Protein AF-A0A7J9Q982-F1 (afdb_monomer_lite)

Radius of gyration: 22.84 Å; chains: 1; bounding box: 54×13×52 Å

Structure (mmCIF, N/CA/C/O backbone):
data_AF-A0A7J9Q982-F1
#
_entry.id   AF-A0A7J9Q982-F1
#
loop_
_atom_site.group_PDB
_atom_site.id
_atom_site.type_symbol
_atom_site.label_atom_id
_atom_site.label_alt_id
_atom_site.label_comp_id
_atom_site.label_asym_id
_atom_site.label_entity_id
_atom_site.label_seq_id
_atom_site.pdbx_PDB_ins_code
_atom_site.Cartn_x
_atom_site.Cartn_y
_atom_site.Cartn_z
_atom_site.occupancy
_atom_site.B_iso_or_equiv
_atom_site.auth_seq_id
_atom_site.auth_comp_id
_atom_site.auth_asym_id
_atom_site.auth_atom_id
_atom_site.pdbx_PDB_model_num
ATOM 1 N N . MET A 1 1 ? -32.178 1.654 12.683 1.00 53.72 1 MET A N 1
ATOM 2 C CA . MET A 1 1 ? -30.911 0.893 12.821 1.00 53.72 1 MET A CA 1
ATOM 3 C C . MET A 1 1 ? -29.693 1.825 12.725 1.00 53.72 1 MET A C 1
ATOM 5 O O . MET A 1 1 ? -28.727 1.539 12.037 1.00 53.72 1 MET A O 1
ATOM 9 N N . THR A 1 2 ? -29.713 2.966 13.419 1.00 57.69 2 THR A N 1
ATOM 10 C CA . THR A 1 2 ? -28.644 3.977 13.371 1.00 57.69 2 THR A CA 1
ATOM 11 C C . THR A 1 2 ? -28.555 4.634 14.747 1.00 57.69 2 THR A C 1
ATOM 13 O O . THR A 1 2 ? -29.317 5.529 15.086 1.00 57.69 2 THR A O 1
ATOM 16 N N . CYS A 1 3 ? -27.663 4.130 15.602 1.00 65.25 3 CYS A N 1
ATOM 17 C CA . CYS A 1 3 ? -27.420 4.722 16.920 1.00 65.25 3 CYS A CA 1
ATOM 18 C C . CYS A 1 3 ? -26.665 6.063 16.713 1.00 65.25 3 CYS A C 1
ATOM 20 O O . CYS A 1 3 ? -25.573 6.070 16.147 1.00 65.25 3 CYS A O 1
ATOM 22 N N . ILE A 1 4 ? -27.288 7.183 17.110 1.00 65.88 4 ILE A N 1
ATOM 23 C CA . ILE A 1 4 ? -26.805 8.589 17.002 1.00 65.88 4 ILE A CA 1
ATOM 24 C C . ILE A 1 4 ? -26.008 9.055 18.235 1.00 65.88 4 ILE A C 1
ATOM 26 O O . ILE A 1 4 ? -25.658 10.221 18.376 1.00 65.88 4 ILE A O 1
ATOM 30 N N . HIS A 1 5 ? -25.741 8.142 19.161 1.00 73.25 5 HIS A N 1
ATOM 31 C CA . HIS A 1 5 ? -25.106 8.437 20.440 1.00 73.25 5 HIS A CA 1
ATOM 32 C C . HIS A 1 5 ? -23.579 8.535 20.330 1.00 73.25 5 HIS A C 1
ATOM 34 O O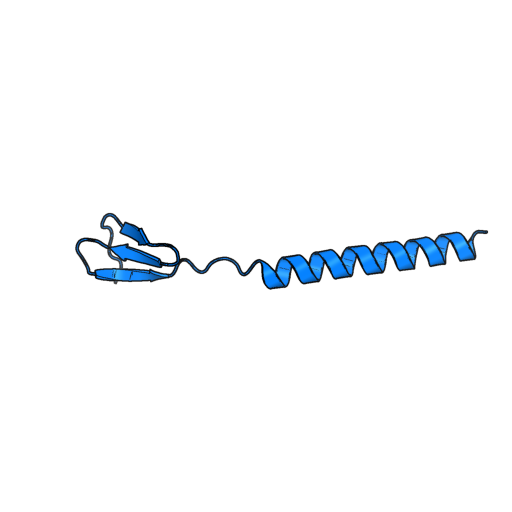 . HIS A 1 5 ? -22.975 8.034 19.386 1.00 73.25 5 HIS A O 1
ATOM 40 N N . THR A 1 6 ? -22.947 9.129 21.344 1.00 67.81 6 THR A N 1
ATOM 41 C CA . THR A 1 6 ? -21.489 9.267 21.440 1.00 67.81 6 THR A CA 1
ATOM 42 C C . THR A 1 6 ? -20.793 7.902 21.458 1.00 67.81 6 THR A C 1
ATOM 44 O O . THR A 1 6 ? -20.972 7.091 22.375 1.00 67.81 6 THR A O 1
ATOM 47 N N . PHE A 1 7 ? -19.971 7.658 20.440 1.00 69.69 7 PHE A N 1
ATOM 48 C CA . PHE A 1 7 ? -19.133 6.471 20.330 1.00 69.69 7 PHE A CA 1
ATOM 49 C C . PHE A 1 7 ? -17.789 6.705 21.026 1.00 69.69 7 PHE A C 1
ATOM 51 O O . PHE A 1 7 ? -17.161 7.745 20.835 1.00 69.69 7 PHE A O 1
ATOM 58 N N . LYS A 1 8 ? -17.333 5.732 21.824 1.00 70.94 8 LYS A N 1
ATOM 59 C CA . LYS A 1 8 ? -15.971 5.719 22.372 1.00 70.94 8 LYS A CA 1
ATOM 60 C C . LYS A 1 8 ? -15.076 4.886 21.462 1.00 70.94 8 LYS A C 1
ATOM 62 O O . LYS A 1 8 ? -15.448 3.785 21.054 1.00 70.94 8 LYS A O 1
ATOM 67 N N . ASN A 1 9 ? -13.906 5.431 21.145 1.00 65.50 9 ASN A N 1
ATOM 68 C CA . ASN A 1 9 ? -12.913 4.766 20.313 1.00 65.50 9 ASN A CA 1
ATOM 69 C C . ASN A 1 9 ? -12.195 3.675 21.125 1.00 65.50 9 ASN A C 1
ATOM 71 O O . ASN A 1 9 ? -11.688 3.952 22.213 1.00 65.50 9 ASN A O 1
ATOM 75 N N . LYS A 1 10 ? -12.176 2.447 20.604 1.00 61.34 10 LYS A N 1
ATOM 76 C CA . LYS A 1 10 ? -11.494 1.285 21.175 1.00 61.34 10 LYS A CA 1
ATOM 77 C C . LYS A 1 10 ? -10.647 0.644 20.073 1.00 61.34 10 LYS A C 1
ATOM 79 O O . LYS A 1 10 ? -11.130 -0.214 19.352 1.00 61.34 10 LYS A O 1
ATOM 84 N N . GLU A 1 11 ? -9.403 1.099 19.928 1.00 65.62 11 GLU A N 1
ATOM 85 C CA . GLU A 1 11 ? -8.319 0.603 19.046 1.00 65.62 11 GLU A CA 1
ATOM 86 C C . GLU A 1 11 ? -8.657 0.261 17.572 1.00 65.62 11 GLU A C 1
ATOM 88 O O . GLU A 1 11 ? -8.079 0.848 16.657 1.00 65.62 11 GLU A O 1
ATOM 93 N N . ASN A 1 12 ? -9.551 -0.697 17.313 1.00 62.69 12 ASN A N 1
ATOM 94 C CA . ASN A 1 12 ? -9.998 -1.142 15.987 1.00 62.69 12 ASN A CA 1
ATOM 95 C C . ASN A 1 12 ? -11.522 -1.040 15.774 1.00 62.69 12 ASN A C 1
ATOM 97 O O . ASN A 1 12 ? -12.008 -1.269 14.668 1.00 62.69 12 ASN A O 1
ATOM 101 N N . HIS A 1 13 ? -12.292 -0.683 16.801 1.00 69.50 13 HIS A N 1
ATOM 102 C CA . HIS A 1 13 ? -13.739 -0.542 16.711 1.00 69.50 13 HIS A CA 1
ATOM 103 C C . HIS A 1 13 ? -14.256 0.587 17.612 1.00 69.50 13 HIS A C 1
ATOM 105 O O . HIS A 1 13 ? -13.701 0.913 18.658 1.00 69.50 13 HIS A O 1
ATOM 111 N N . MET A 1 14 ? -15.353 1.209 17.205 1.00 71.44 14 MET A N 1
ATOM 112 C CA . MET A 1 14 ? -16.067 2.199 17.998 1.00 71.44 14 MET A CA 1
ATOM 113 C C . MET A 1 14 ? -17.216 1.505 18.709 1.00 71.44 14 MET A C 1
ATOM 115 O O . MET A 1 14 ? -18.069 0.918 18.048 1.00 71.44 14 MET A O 1
ATOM 119 N N . VAL A 1 15 ? -17.296 1.600 20.031 1.00 77.44 15 VAL A N 1
ATOM 120 C CA . VAL A 1 15 ? -18.468 1.099 20.762 1.00 77.44 15 VAL A CA 1
ATOM 121 C C . VAL A 1 15 ? -19.317 2.279 21.198 1.00 77.44 15 VAL A C 1
ATOM 123 O O . VAL A 1 15 ? -18.817 3.240 21.792 1.00 77.44 15 VAL A O 1
ATOM 126 N N . CYS A 1 16 ? -20.619 2.222 20.927 1.00 75.62 16 CYS A N 1
ATOM 127 C CA . CYS A 1 16 ? -21.542 3.160 21.542 1.00 75.62 16 CYS A CA 1
ATOM 128 C C . CYS A 1 16 ? -21.660 2.858 23.039 1.00 75.62 16 CYS A C 1
ATOM 130 O O . CYS A 1 16 ? -22.107 1.780 23.425 1.00 75.62 16 CYS A O 1
ATOM 132 N N . SER A 1 17 ? -21.354 3.848 23.879 1.00 70.56 17 SER A N 1
ATOM 133 C CA . SER A 1 17 ? -21.393 3.690 25.341 1.00 70.56 17 SER A CA 1
ATOM 134 C C . SER A 1 17 ? -22.807 3.473 25.905 1.00 70.56 17 SER A C 1
ATOM 136 O O . SER A 1 17 ? -22.937 2.970 27.012 1.00 70.56 17 SER A O 1
ATOM 138 N N . LYS A 1 18 ? -23.861 3.850 25.162 1.00 70.38 18 LYS A N 1
ATOM 139 C CA . LYS A 1 18 ? -25.271 3.656 25.556 1.00 70.38 18 LYS A CA 1
ATOM 140 C C . LYS A 1 18 ? -25.924 2.425 24.926 1.00 70.38 18 LYS A C 1
ATOM 142 O O . LYS A 1 18 ? -26.726 1.771 25.573 1.00 70.38 18 LYS A O 1
ATOM 147 N N . CYS A 1 19 ? -25.620 2.150 23.657 1.00 75.56 19 CYS A N 1
ATOM 148 C CA . CYS A 1 19 ? -26.300 1.118 22.867 1.00 75.56 19 CYS A CA 1
ATOM 149 C C . CYS A 1 19 ? -25.553 -0.229 22.881 1.00 75.56 19 CYS A C 1
ATOM 151 O O . CYS A 1 19 ? -26.092 -1.217 22.402 1.00 75.56 19 CYS A O 1
ATOM 153 N N . GLY A 1 20 ? -24.268 -0.251 23.258 1.00 69.62 20 GLY A N 1
ATOM 154 C CA . GLY A 1 20 ? -23.386 -1.406 23.033 1.00 69.62 20 GLY A CA 1
ATOM 155 C C . GLY A 1 20 ? -23.066 -1.680 21.554 1.00 69.62 20 GLY A C 1
ATOM 156 O O . GLY A 1 20 ? -22.295 -2.579 21.248 1.00 69.62 20 GLY A O 1
ATOM 157 N N . HIS A 1 21 ? -23.622 -0.895 20.624 1.00 73.00 21 HIS A N 1
ATOM 158 C CA . HIS A 1 21 ? -23.430 -1.069 19.186 1.00 73.00 21 HIS A CA 1
ATOM 159 C C . HIS A 1 21 ? -21.964 -0.859 18.794 1.00 73.00 21 HIS A C 1
ATOM 161 O O . HIS A 1 21 ? -21.413 0.227 18.997 1.00 73.00 21 HIS A O 1
ATOM 167 N N . ILE A 1 22 ? -21.373 -1.875 18.170 1.00 71.19 22 ILE A N 1
ATOM 168 C CA . ILE A 1 22 ? -19.995 -1.874 17.682 1.00 71.19 22 ILE A CA 1
ATOM 169 C C . ILE A 1 22 ? -20.009 -1.410 16.223 1.00 71.19 22 ILE A C 1
ATOM 171 O O . ILE A 1 22 ? -20.729 -1.957 15.393 1.00 71.19 22 ILE A O 1
ATOM 175 N N . ARG A 1 23 ? -19.266 -0.353 15.908 1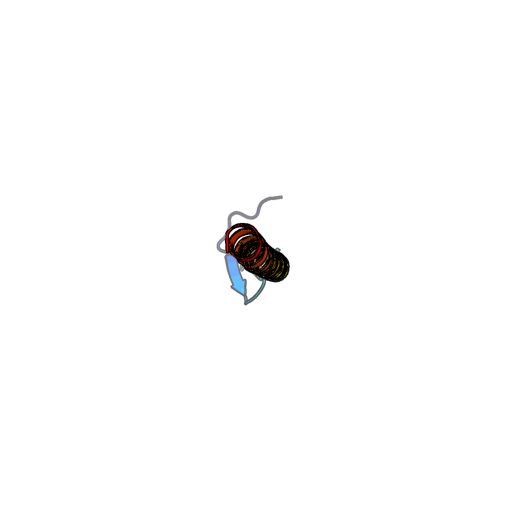.00 67.81 23 ARG A N 1
ATOM 176 C CA . ARG A 1 23 ? -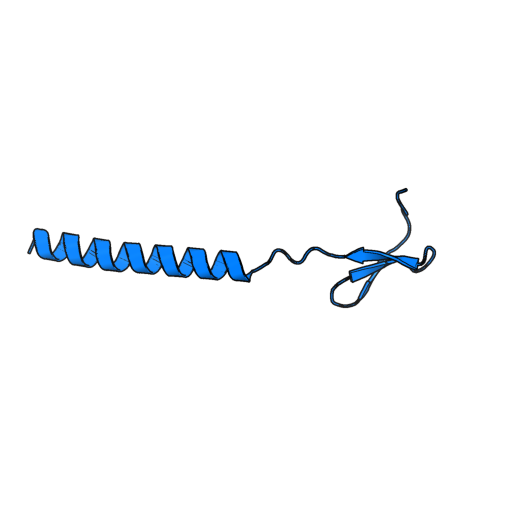18.938 0.035 14.535 1.00 67.81 23 ARG A CA 1
ATOM 177 C C . ARG A 1 23 ? -17.474 -0.283 14.323 1.00 67.81 23 ARG A C 1
ATOM 179 O O . ARG A 1 23 ? -16.614 0.388 14.889 1.00 67.81 23 ARG A O 1
ATOM 186 N N . GLU A 1 24 ? -17.182 -1.307 13.541 1.00 62.75 24 GLU A N 1
ATOM 187 C CA . GLU A 1 24 ? -15.811 -1.550 13.115 1.00 62.75 24 GLU A CA 1
ATOM 188 C C . GLU A 1 24 ? -15.383 -0.386 12.222 1.00 62.75 24 GLU A C 1
ATOM 190 O O . GLU A 1 24 ? -16.033 -0.067 11.224 1.00 62.75 24 GLU A O 1
ATOM 195 N N . PHE A 1 25 ? -14.310 0.305 12.611 1.00 61.12 25 PHE A N 1
ATOM 196 C CA . PHE A 1 25 ? -13.620 1.152 11.657 1.00 61.12 25 PHE A CA 1
ATOM 197 C C . PHE A 1 25 ? -12.951 0.178 10.704 1.00 61.12 25 PHE A C 1
ATOM 199 O O . PHE A 1 25 ? -11.969 -0.464 11.077 1.00 61.12 25 PHE A O 1
ATOM 206 N N . THR A 1 26 ? -13.475 0.049 9.489 1.00 56.75 26 THR A N 1
ATOM 207 C CA . THR A 1 26 ? -12.761 -0.623 8.409 1.00 56.75 26 THR A CA 1
ATOM 208 C C . THR A 1 26 ? -11.466 0.153 8.203 1.00 56.75 26 THR A C 1
ATOM 210 O O . THR A 1 26 ? -11.442 1.146 7.477 1.00 56.75 26 THR A O 1
ATOM 213 N N . LYS A 1 27 ? -10.392 -0.226 8.911 1.00 57.41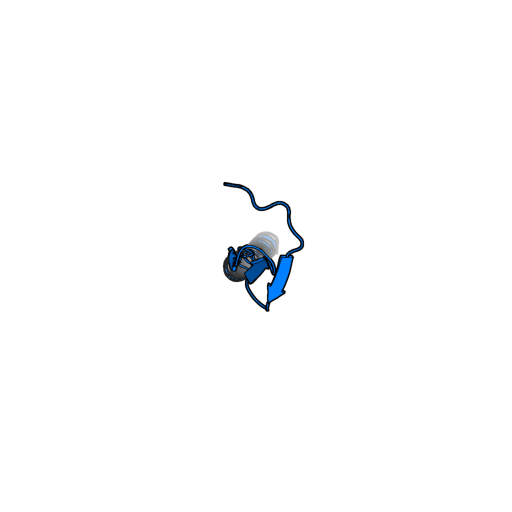 27 LYS A N 1
ATOM 214 C CA . LYS A 1 27 ? -9.054 0.316 8.685 1.00 57.41 27 LYS A CA 1
ATOM 215 C C . LYS A 1 27 ? -8.812 0.125 7.192 1.00 57.41 27 LYS A C 1
ATOM 217 O O . LYS A 1 27 ? -8.818 -1.029 6.754 1.00 57.41 27 LYS A O 1
ATOM 222 N N . PRO A 1 28 ? -8.660 1.198 6.394 1.00 59.12 28 PRO A N 1
ATOM 223 C CA . PRO A 1 28 ? -8.345 1.028 4.990 1.00 59.12 28 PRO A CA 1
ATOM 224 C C . PRO A 1 28 ? -7.050 0.227 4.957 1.00 59.12 28 PRO A C 1
ATOM 226 O O . PRO A 1 28 ? -6.030 0.677 5.478 1.00 59.12 28 PRO A O 1
ATOM 229 N N . SER A 1 29 ? -7.132 -1.010 4.468 1.00 59.25 29 SER A N 1
ATOM 230 C CA . SER A 1 29 ? -6.011 -1.939 4.486 1.00 59.25 29 SER A CA 1
ATOM 231 C C . SER A 1 29 ? -4.849 -1.252 3.773 1.00 59.25 29 SER A C 1
ATOM 233 O O . SER A 1 29 ? -4.916 -0.964 2.580 1.00 59.25 29 SER A O 1
ATOM 235 N N . VAL A 1 30 ? -3.804 -0.899 4.523 1.00 62.97 30 VAL A N 1
ATOM 236 C CA . VAL A 1 30 ? -2.618 -0.209 3.985 1.00 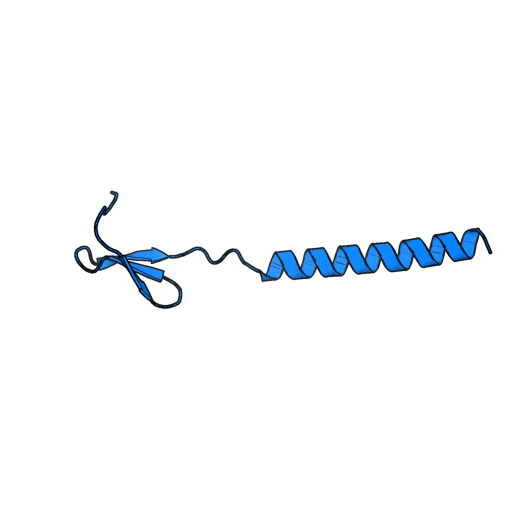62.97 30 VAL A CA 1
ATOM 237 C C . VAL A 1 30 ? -1.741 -1.198 3.207 1.00 62.97 30 VAL A C 1
ATOM 239 O O . VAL A 1 30 ? -0.981 -0.810 2.324 1.00 62.97 30 VAL A O 1
ATOM 242 N N . LYS A 1 31 ? -1.915 -2.499 3.478 1.00 60.59 31 LYS A N 1
ATOM 243 C CA . LYS A 1 31 ? -1.225 -3.615 2.820 1.00 60.59 31 LYS A CA 1
ATOM 244 C C . LYS A 1 31 ? -1.338 -3.586 1.282 1.00 60.59 31 LYS A C 1
ATOM 246 O O . LYS A 1 31 ? -0.292 -3.618 0.639 1.00 60.59 31 LYS A O 1
ATOM 251 N N . PRO A 1 32 ? -2.532 -3.467 0.662 1.00 74.31 32 PRO A N 1
ATOM 252 C CA . PRO A 1 32 ? -2.649 -3.382 -0.795 1.00 74.31 32 PRO A CA 1
ATOM 253 C C . PRO A 1 32 ? -2.033 -2.106 -1.383 1.00 74.31 32 PRO A C 1
ATOM 255 O O . PRO A 1 32 ? -1.470 -2.156 -2.472 1.00 74.31 32 PRO A O 1
ATOM 258 N N . LYS A 1 33 ? -2.080 -0.970 -0.669 1.00 76.62 33 LYS A N 1
ATOM 259 C CA . LYS A 1 33 ? -1.481 0.286 -1.156 1.00 76.62 33 LYS A CA 1
ATOM 260 C C . LYS A 1 33 ? 0.045 0.208 -1.222 1.00 76.62 33 LYS A C 1
ATOM 262 O O . LYS A 1 33 ? 0.620 0.672 -2.199 1.00 76.62 33 LYS A O 1
ATOM 267 N N . ILE A 1 34 ? 0.691 -0.407 -0.227 1.00 85.12 34 ILE A N 1
ATOM 268 C CA . ILE A 1 34 ? 2.156 -0.553 -0.198 1.00 85.12 34 ILE A CA 1
ATOM 269 C C . ILE A 1 34 ? 2.662 -1.431 -1.355 1.00 85.12 34 ILE A C 1
ATOM 271 O O . ILE A 1 34 ? 3.657 -1.095 -1.992 1.00 85.12 34 ILE A O 1
ATOM 275 N N . LEU A 1 35 ? 1.947 -2.523 -1.660 1.00 87.50 35 LEU A N 1
ATOM 276 C CA . LEU A 1 35 ? 2.290 -3.439 -2.753 1.00 87.50 35 LEU A CA 1
ATOM 277 C C . LEU A 1 35 ? 2.211 -2.747 -4.115 1.00 87.50 35 LEU A C 1
ATOM 279 O O . LEU A 1 35 ? 3.111 -2.901 -4.938 1.00 87.50 35 LEU A O 1
ATOM 283 N N . LEU A 1 36 ? 1.164 -1.947 -4.330 1.00 89.75 36 LEU A N 1
ATOM 284 C CA . LEU A 1 36 ? 0.982 -1.208 -5.577 1.00 89.75 36 LEU A CA 1
ATOM 285 C C . LEU A 1 36 ? 2.096 -0.173 -5.79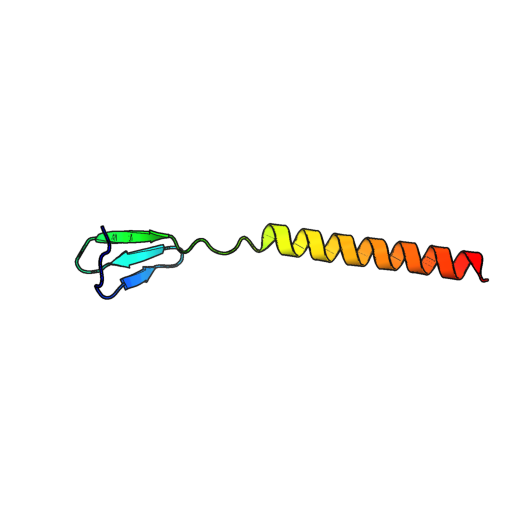6 1.00 89.75 36 LEU A C 1
ATOM 287 O O . LEU A 1 36 ? 2.620 -0.057 -6.900 1.00 89.75 36 LEU A O 1
ATOM 291 N N . ILE A 1 37 ? 2.490 0.544 -4.739 1.00 92.25 37 ILE A N 1
ATOM 292 C CA . ILE A 1 37 ? 3.571 1.538 -4.801 1.00 92.25 37 ILE A CA 1
ATOM 293 C C . ILE A 1 37 ? 4.907 0.862 -5.136 1.00 92.25 37 ILE A C 1
ATOM 295 O O . ILE A 1 37 ? 5.623 1.334 -6.017 1.00 92.25 37 ILE A O 1
ATOM 299 N N . GLY A 1 38 ? 5.222 -0.266 -4.489 1.00 92.69 38 GLY A N 1
ATOM 300 C CA . GLY A 1 38 ? 6.446 -1.022 -4.776 1.00 92.69 38 GLY A CA 1
ATOM 301 C C . GLY A 1 38 ? 6.512 -1.523 -6.222 1.00 92.69 38 GLY A C 1
ATOM 302 O O . GLY A 1 38 ? 7.559 -1.420 -6.863 1.00 92.69 38 GLY A O 1
ATOM 303 N N . LEU A 1 39 ? 5.384 -1.997 -6.761 1.00 94.12 39 LEU A N 1
ATOM 304 C CA . LEU A 1 39 ? 5.301 -2.455 -8.148 1.00 94.12 39 LEU A CA 1
ATOM 305 C C . LEU A 1 39 ? 5.554 -1.315 -9.145 1.00 94.12 39 LEU A C 1
ATOM 307 O O . LEU A 1 39 ? 6.335 -1.484 -10.078 1.00 94.12 39 LEU A O 1
ATOM 311 N N . LEU A 1 40 ? 4.942 -0.145 -8.934 1.00 95.69 40 LEU A N 1
ATOM 312 C CA . LEU A 1 40 ? 5.124 1.016 -9.813 1.00 95.69 40 LEU A CA 1
ATOM 313 C C . LEU A 1 40 ? 6.586 1.477 -9.858 1.00 95.69 40 LEU A C 1
ATOM 315 O O . LEU A 1 40 ? 7.117 1.723 -10.940 1.00 95.69 40 LEU A O 1
ATOM 319 N N . ILE A 1 41 ? 7.251 1.540 -8.700 1.00 96.06 41 ILE A N 1
ATOM 320 C CA . ILE A 1 41 ? 8.666 1.927 -8.613 1.00 96.06 41 ILE A CA 1
ATOM 321 C C . ILE A 1 41 ? 9.544 0.924 -9.373 1.00 96.06 41 ILE A C 1
ATOM 323 O O . ILE A 1 41 ? 10.415 1.328 -10.141 1.00 96.06 41 ILE A O 1
ATOM 327 N N . SER A 1 42 ? 9.287 -0.378 -9.212 1.00 95.44 42 SER A N 1
ATOM 328 C CA . SER A 1 42 ? 10.022 -1.424 -9.931 1.00 95.44 42 SER A CA 1
ATOM 329 C C . SER A 1 42 ? 9.886 -1.280 -11.451 1.00 95.44 42 SER A C 1
ATOM 331 O O . SER A 1 42 ? 10.896 -1.306 -12.155 1.00 95.44 42 SER A O 1
ATOM 333 N N . VAL A 1 43 ? 8.670 -1.044 -11.954 1.00 95.62 43 VAL A N 1
ATOM 334 C CA . VAL A 1 43 ? 8.419 -0.842 -13.391 1.00 95.62 43 VAL A CA 1
ATOM 335 C C . VAL A 1 43 ? 9.132 0.406 -13.914 1.00 95.62 43 VAL A C 1
ATOM 337 O O . VAL A 1 43 ? 9.732 0.352 -14.987 1.00 95.62 43 VAL A O 1
ATOM 340 N N . MET A 1 44 ? 9.122 1.514 -13.163 1.00 96.00 44 MET A N 1
ATOM 341 C CA . MET A 1 44 ? 9.809 2.742 -13.579 1.00 96.00 44 MET A CA 1
ATOM 342 C C . MET A 1 44 ? 11.325 2.560 -13.692 1.00 96.00 44 MET A C 1
ATOM 344 O O . MET A 1 44 ? 11.921 3.041 -14.654 1.00 96.00 44 MET A O 1
ATOM 348 N N . ILE A 1 45 ? 11.945 1.851 -12.744 1.00 96.56 45 ILE A N 1
ATOM 349 C CA . ILE A 1 45 ? 13.391 1.595 -12.765 1.00 96.56 45 ILE A CA 1
ATOM 350 C C . ILE A 1 45 ? 13.762 0.732 -13.972 1.00 96.56 45 ILE A C 1
ATOM 352 O O . ILE A 1 45 ? 14.657 1.098 -14.732 1.00 96.56 45 ILE A O 1
ATOM 356 N N . VAL A 1 46 ? 13.053 -0.382 -14.186 1.00 95.94 46 VAL A N 1
ATOM 357 C CA . VAL A 1 46 ? 13.316 -1.271 -15.330 1.00 95.94 46 VAL A CA 1
ATOM 358 C C . VAL A 1 46 ? 13.105 -0.526 -16.647 1.00 95.94 46 VAL A C 1
ATOM 360 O O . VAL A 1 46 ? 13.965 -0.587 -17.523 1.00 95.94 46 VAL A O 1
ATOM 363 N N . GLY A 1 47 ? 12.011 0.231 -16.770 1.00 94.56 47 GLY A N 1
ATOM 364 C CA . GLY A 1 47 ? 11.732 1.037 -17.956 1.00 94.56 47 GLY A CA 1
ATOM 365 C C . GLY A 1 47 ? 12.830 2.061 -18.247 1.00 94.56 47 GLY A C 1
ATOM 366 O O . GLY A 1 47 ? 13.271 2.157 -19.388 1.00 94.56 47 GLY A O 1
ATOM 367 N N . GLY A 1 48 ? 13.309 2.772 -17.221 1.00 95.56 48 GLY A N 1
ATOM 368 C CA . GLY A 1 48 ? 14.386 3.757 -17.349 1.00 95.56 48 GLY A CA 1
ATOM 369 C C . GLY A 1 48 ? 15.730 3.148 -17.751 1.00 95.56 48 GLY A C 1
ATOM 370 O O . GLY A 1 48 ? 16.431 3.707 -18.590 1.00 95.56 48 GLY A O 1
ATOM 371 N N . ILE A 1 49 ? 16.086 1.985 -17.197 1.00 95.38 49 ILE A N 1
ATOM 372 C CA . ILE A 1 49 ? 17.316 1.275 -17.580 1.00 95.38 49 ILE A CA 1
ATOM 373 C C . ILE A 1 49 ? 17.229 0.829 -19.039 1.00 95.38 49 ILE A C 1
ATOM 375 O O . ILE A 1 49 ? 18.182 1.017 -19.791 1.00 95.38 49 ILE A O 1
ATOM 379 N N . VAL A 1 50 ? 16.090 0.268 -19.454 1.00 93.44 50 VAL A N 1
ATOM 380 C CA . VAL A 1 50 ? 15.888 -0.188 -20.834 1.00 93.44 50 VAL A CA 1
ATOM 381 C C . VAL A 1 50 ? 15.982 0.982 -21.809 1.00 93.44 50 VAL A C 1
ATOM 383 O O . VAL A 1 50 ? 16.720 0.888 -22.784 1.00 93.44 50 VAL A O 1
ATOM 386 N N . THR A 1 51 ? 15.304 2.102 -21.548 1.00 92.56 51 THR A N 1
ATOM 387 C CA . THR A 1 51 ? 15.375 3.272 -22.436 1.00 92.56 51 THR A CA 1
ATOM 388 C C . THR A 1 51 ? 16.776 3.868 -22.493 1.00 92.56 51 THR A C 1
ATOM 390 O O . THR A 1 51 ? 17.257 4.135 -23.587 1.00 92.56 51 THR A O 1
ATOM 393 N N . LEU A 1 52 ? 17.471 4.010 -21.362 1.00 90.62 52 LEU A N 1
ATOM 394 C CA . LEU A 1 52 ? 18.869 4.456 -21.363 1.00 90.62 52 LEU A CA 1
ATOM 395 C C . LEU A 1 52 ? 19.774 3.506 -22.153 1.00 90.62 52 LEU A C 1
ATOM 397 O O . LEU A 1 52 ? 20.627 3.967 -22.899 1.00 90.62 52 LEU A O 1
ATOM 401 N N . SER A 1 53 ? 19.556 2.196 -22.035 1.00 88.75 53 SER A N 1
ATOM 402 C CA . SER A 1 53 ? 20.336 1.186 -22.763 1.00 88.75 53 SER A CA 1
ATOM 403 C C . SER A 1 53 ? 20.071 1.204 -24.271 1.00 88.75 53 SER A C 1
ATOM 405 O O . SER A 1 53 ? 20.951 0.855 -25.042 1.00 88.75 53 SER A O 1
ATOM 407 N N . PHE A 1 54 ? 18.865 1.586 -24.702 1.00 87.69 54 PHE A N 1
ATOM 408 C CA . PHE A 1 54 ? 18.516 1.702 -26.124 1.00 87.69 54 PHE A CA 1
ATOM 409 C C . PHE A 1 54 ? 19.050 2.979 -26.785 1.00 87.69 54 PHE A C 1
ATOM 411 O O . PHE A 1 54 ? 19.177 3.017 -28.006 1.00 87.69 54 PHE A O 1
ATOM 418 N N . PHE A 1 55 ? 19.306 4.025 -26.001 1.00 80.31 55 PHE A N 1
ATOM 419 C CA . PHE A 1 55 ? 19.780 5.325 -26.483 1.00 80.31 55 PHE A CA 1
ATOM 420 C C . PHE A 1 55 ? 21.270 5.587 -26.183 1.00 80.31 55 PHE A C 1
ATOM 422 O O . PHE A 1 55 ? 21.765 6.659 -26.534 1.00 80.31 55 PHE A O 1
ATOM 429 N N . SER A 1 56 ? 21.967 4.636 -25.548 1.00 68.69 56 SER A N 1
ATOM 430 C CA . SER A 1 56 ? 23.414 4.653 -25.281 1.00 68.69 56 SER A CA 1
ATOM 431 C C . SER A 1 56 ? 24.176 3.760 -26.250 1.00 68.69 56 SER A C 1
ATOM 433 O O . SER A 1 56 ? 25.379 4.057 -26.420 1.00 68.69 56 SER A O 1
#

pLDDT: mean 76.83, std 13.65, range [53.72, 96.56]

Sequence (56 aa):
MTCIHTFKNKENHMVCSKCGHIREFTKPSVKPKILLIGLLISVMIVGGIVTLSFFS

Foldseek 3Di:
DDDPADWDDDPQWTARPPPRDIHGPPPPPCVVVVVVVVVVVVVVVVVVVVVVVVVD

Secondary structure (DSSP, 8-state):
----SPEEEETTEEEETTT--EEE-----HHHHHHHHHHHHHHHHHHHHHHHHHH-